Protein AF-A0A843JVB4-F1 (afdb_monomer_lite)

Sequence (141 aa):
MAALMIVPVAVLMLVTSVEAKTYDNFAGHSAVQYYQSDMDYPLSEYIERVEYDTDYGANGPGVRLYLTENGKDMINSESGSEYLSIITDYVTGRQEWRSDRSYVSIATEIAEHCLFNRVSPTHIEYFYSDLKSWEKPVYGR

Secondary structure (DSSP, 8-state):
---------------------EEEEETTEEEEEEEGGGS-TTHHHHEEEEEEES--SSS-EEEEEEE-HHHHHHHTSTTHHHHHHHHHHHHHHSTT------HHHHHHHHHHHHHH--SSPEEEESS-----S-PPP----

Structure (mmCIF, N/CA/C/O backbone):
data_AF-A0A843JVB4-F1
#
_entry.id   AF-A0A843JVB4-F1
#
loop_
_atom_site.group_PDB
_atom_site.id
_atom_site.type_symbol
_atom_site.label_atom_id
_atom_site.label_alt_id
_atom_site.label_comp_id
_atom_site.label_asym_id
_atom_site.label_entity_id
_atom_site.label_seq_id
_atom_site.pdbx_PDB_ins_code
_atom_site.Cartn_x
_atom_site.Cartn_y
_atom_site.Cartn_z
_atom_site.occupancy
_atom_site.B_iso_or_equiv
_atom_site.auth_seq_id
_atom_site.auth_comp_id
_atom_site.auth_asym_id
_atom_site.auth_atom_id
_atom_site.pdbx_PDB_model_num
ATOM 1 N N . MET A 1 1 ? 29.223 -56.990 19.728 1.00 39.59 1 MET A N 1
ATOM 2 C CA . MET A 1 1 ? 28.439 -56.351 18.651 1.00 39.59 1 MET A CA 1
ATOM 3 C C . MET A 1 1 ? 27.684 -55.188 19.272 1.00 39.59 1 MET A C 1
ATOM 5 O O . MET A 1 1 ? 26.842 -55.432 20.122 1.00 39.59 1 MET A O 1
ATOM 9 N N . ALA A 1 2 ? 28.075 -53.950 18.966 1.00 41.38 2 ALA A N 1
ATOM 10 C CA . ALA A 1 2 ? 27.459 -52.744 19.519 1.00 41.38 2 ALA A CA 1
ATOM 11 C C . ALA A 1 2 ? 26.344 -52.277 18.572 1.00 41.38 2 ALA A C 1
ATOM 13 O O . ALA A 1 2 ? 26.607 -52.025 17.398 1.00 41.38 2 ALA A O 1
ATOM 14 N N . ALA A 1 3 ? 25.107 -52.224 19.065 1.00 43.78 3 ALA A N 1
ATOM 15 C CA . ALA A 1 3 ? 23.964 -51.727 18.311 1.00 43.78 3 ALA A CA 1
ATOM 16 C C . ALA A 1 3 ? 23.952 -50.193 18.366 1.00 43.78 3 ALA A C 1
ATOM 18 O O . ALA A 1 3 ? 23.853 -49.598 19.438 1.00 43.78 3 ALA A O 1
ATOM 19 N N . LEU A 1 4 ? 24.095 -49.569 17.199 1.00 46.75 4 LEU A N 1
ATOM 20 C CA . LEU A 1 4 ? 24.032 -48.127 16.998 1.00 46.75 4 LEU A CA 1
ATOM 21 C C . LEU A 1 4 ? 22.571 -47.668 17.180 1.00 46.75 4 LEU A C 1
ATOM 23 O O . LEU A 1 4 ? 21.722 -47.976 16.346 1.00 46.75 4 LEU A O 1
ATOM 27 N N . MET A 1 5 ? 22.260 -46.964 18.274 1.00 44.78 5 MET A N 1
ATOM 28 C CA . MET A 1 5 ? 20.972 -46.276 18.431 1.00 44.78 5 MET A CA 1
ATOM 29 C C . MET A 1 5 ? 20.922 -45.092 17.464 1.00 44.78 5 MET A C 1
ATOM 31 O O . MET A 1 5 ? 21.629 -44.103 17.644 1.00 44.78 5 MET A O 1
ATOM 35 N N . ILE A 1 6 ? 20.076 -45.188 16.442 1.00 56.50 6 ILE A N 1
ATOM 36 C CA . ILE A 1 6 ? 19.737 -44.062 15.574 1.00 56.50 6 ILE A CA 1
ATOM 37 C C . ILE A 1 6 ? 18.631 -43.280 16.284 1.00 56.50 6 ILE A C 1
ATOM 39 O O . ILE A 1 6 ? 17.497 -43.743 16.374 1.00 56.50 6 ILE A O 1
ATOM 43 N N . VAL A 1 7 ? 18.971 -42.112 16.829 1.00 48.94 7 VAL A N 1
ATOM 44 C CA . VAL A 1 7 ? 17.992 -41.150 17.348 1.00 48.94 7 VAL A CA 1
ATOM 45 C C . VAL A 1 7 ? 17.345 -40.458 16.143 1.00 48.94 7 VAL A C 1
ATOM 47 O O . VAL A 1 7 ? 18.066 -39.811 15.380 1.00 48.94 7 VAL A O 1
ATOM 50 N N . PRO A 1 8 ? 16.023 -40.563 15.925 1.00 50.84 8 PRO A N 1
ATOM 51 C CA . PRO A 1 8 ? 15.370 -39.773 14.897 1.00 50.84 8 PRO A CA 1
ATOM 52 C C . PRO A 1 8 ? 15.327 -38.317 15.370 1.00 50.84 8 PRO A C 1
ATOM 54 O O . PRO A 1 8 ? 14.609 -37.968 16.307 1.00 50.84 8 PRO A O 1
ATOM 57 N N . VAL A 1 9 ? 16.128 -37.461 14.734 1.00 54.41 9 VAL A N 1
ATOM 58 C CA . VAL A 1 9 ? 16.005 -36.009 14.869 1.00 54.41 9 VAL A CA 1
ATOM 59 C C . VAL A 1 9 ? 14.668 -35.631 14.241 1.00 54.41 9 VAL A C 1
ATOM 61 O O . VAL A 1 9 ? 14.528 -35.615 13.020 1.00 54.41 9 VAL A O 1
ATOM 64 N N . ALA A 1 10 ? 13.665 -35.390 15.082 1.00 51.72 10 ALA A N 1
ATOM 65 C CA . ALA A 1 10 ? 12.420 -34.776 14.661 1.00 51.72 10 ALA A CA 1
ATOM 66 C C . ALA A 1 10 ? 12.762 -33.388 14.106 1.00 51.72 10 ALA A C 1
ATOM 68 O O . ALA A 1 10 ? 13.084 -32.466 14.854 1.00 51.72 10 ALA A O 1
ATOM 69 N N . VAL A 1 11 ? 12.761 -33.267 12.779 1.00 52.41 11 VAL A N 1
ATOM 70 C CA . VAL A 1 11 ? 12.838 -31.981 12.092 1.00 52.41 11 VAL A CA 1
ATOM 71 C C . VAL A 1 11 ? 11.560 -31.244 12.466 1.00 52.41 11 VAL A C 1
ATOM 73 O O . VAL A 1 11 ? 10.482 -31.543 11.955 1.00 52.41 11 VAL A O 1
ATOM 76 N N . LEU A 1 12 ? 11.680 -30.329 13.424 1.00 40.34 12 LEU A N 1
ATOM 77 C CA . LEU A 1 12 ? 10.649 -29.365 13.761 1.00 40.34 12 LEU A CA 1
ATOM 78 C C . LEU A 1 12 ? 10.483 -28.476 12.521 1.00 40.34 12 LEU A C 1
ATOM 80 O O . LEU A 1 12 ? 11.212 -27.502 12.343 1.00 40.34 12 LEU A O 1
ATOM 84 N N . MET A 1 13 ? 9.597 -28.860 11.601 1.00 42.47 13 MET A N 1
ATOM 85 C CA . MET A 1 13 ? 9.179 -27.954 10.542 1.00 42.47 13 MET A CA 1
ATOM 86 C C . MET A 1 13 ? 8.422 -26.827 11.234 1.00 42.47 13 MET A C 1
ATOM 88 O O . MET A 1 13 ? 7.272 -26.993 11.637 1.00 42.47 13 MET A O 1
ATOM 92 N N . LEU A 1 14 ? 9.103 -25.699 11.432 1.00 42.12 14 LEU A N 1
ATOM 93 C CA . LEU A 1 14 ? 8.453 -24.413 11.611 1.00 42.12 14 LEU A CA 1
ATOM 94 C C . LEU A 1 14 ? 7.520 -24.254 10.415 1.00 42.12 14 LEU A C 1
ATOM 96 O O . LEU A 1 14 ? 7.961 -23.957 9.307 1.00 42.12 14 LEU A O 1
ATOM 100 N N . VAL A 1 15 ? 6.235 -24.516 10.635 1.00 41.62 15 VAL A N 1
ATOM 101 C CA . VAL A 1 15 ? 5.178 -24.054 9.749 1.00 41.62 15 VAL A CA 1
ATOM 102 C C . VAL A 1 15 ? 5.183 -22.540 9.917 1.00 41.62 15 VAL A C 1
ATOM 104 O O . VAL A 1 15 ? 4.467 -21.989 10.746 1.00 41.62 15 VAL A O 1
ATOM 107 N N . THR A 1 16 ? 6.085 -21.861 9.210 1.00 40.62 16 THR A N 1
ATOM 108 C CA . THR A 1 16 ? 5.913 -20.441 8.925 1.00 40.62 16 THR A CA 1
ATOM 109 C C . THR A 1 16 ? 4.552 -20.350 8.261 1.00 40.62 16 THR A C 1
ATOM 111 O O . THR A 1 16 ? 4.323 -21.083 7.294 1.00 40.62 16 THR A O 1
ATOM 114 N N . SER A 1 17 ? 3.636 -19.561 8.824 1.00 40.16 17 SER A N 1
ATOM 115 C CA . SER A 1 17 ? 2.330 -19.318 8.224 1.00 40.16 17 SER A CA 1
ATOM 116 C C . SER A 1 17 ? 2.557 -19.020 6.747 1.00 40.16 17 SER A C 1
ATOM 118 O O . SER A 1 17 ? 3.206 -18.044 6.376 1.00 40.16 17 SER A O 1
ATOM 120 N N . VAL A 1 18 ? 2.127 -19.942 5.890 1.00 47.53 18 VAL A N 1
ATOM 121 C CA . VAL A 1 18 ? 2.056 -19.660 4.466 1.00 47.53 18 VAL A CA 1
ATOM 122 C C . VAL A 1 18 ? 0.951 -18.623 4.388 1.00 47.53 18 VAL A C 1
ATOM 124 O O . VAL A 1 18 ? -0.216 -18.980 4.532 1.00 47.53 18 VAL A O 1
ATOM 127 N N . GLU A 1 19 ? 1.318 -17.342 4.292 1.00 55.81 19 GLU A N 1
ATOM 128 C CA . GLU A 1 19 ? 0.365 -16.286 3.948 1.00 55.81 19 GLU A CA 1
ATOM 129 C C . GLU A 1 19 ? -0.442 -16.801 2.759 1.00 55.81 19 GLU A C 1
ATOM 131 O O . GLU A 1 19 ? 0.141 -17.250 1.765 1.00 55.81 19 GLU A O 1
ATOM 136 N N . ALA A 1 20 ? -1.764 -16.860 2.900 1.00 55.41 20 ALA A N 1
ATOM 137 C CA . ALA A 1 20 ? -2.619 -17.469 1.898 1.00 55.41 20 ALA A CA 1
ATOM 138 C C . ALA A 1 20 ? -2.635 -16.574 0.652 1.00 55.41 20 ALA A C 1
ATOM 140 O O . ALA A 1 20 ? -3.415 -15.640 0.535 1.00 55.41 20 ALA A O 1
ATOM 141 N N . LYS A 1 21 ? -1.724 -16.835 -0.287 1.00 68.69 21 LYS A N 1
ATOM 142 C CA . LYS A 1 21 ? -1.641 -16.095 -1.549 1.00 68.69 21 LYS A CA 1
ATOM 143 C C . LYS A 1 21 ? -2.746 -16.567 -2.476 1.00 68.69 21 LYS A C 1
ATOM 145 O O . LYS A 1 21 ? -2.792 -17.746 -2.833 1.00 68.69 21 LYS A O 1
ATOM 150 N N . THR A 1 22 ? -3.596 -15.642 -2.903 1.00 74.62 22 THR A N 1
ATOM 151 C CA . THR A 1 22 ? -4.571 -15.909 -3.963 1.00 74.62 22 THR A CA 1
ATOM 152 C C . THR A 1 22 ? -4.036 -15.361 -5.280 1.00 74.62 22 THR A C 1
ATOM 154 O O . THR A 1 22 ? -3.543 -14.237 -5.328 1.00 74.62 22 THR A O 1
ATOM 157 N N . TYR A 1 23 ? -4.113 -16.154 -6.347 1.00 73.69 23 TYR A N 1
ATOM 158 C CA . TYR A 1 23 ? -3.751 -15.729 -7.699 1.00 73.69 23 TYR A CA 1
ATOM 159 C C . TYR A 1 23 ? -5.029 -15.481 -8.497 1.00 73.69 23 TYR A C 1
ATOM 161 O O . TYR A 1 23 ? -5.871 -16.374 -8.585 1.00 73.69 23 TYR A O 1
ATOM 169 N N . ASP A 1 24 ? -5.177 -14.288 -9.063 1.00 69.75 24 ASP A N 1
ATOM 170 C CA . ASP A 1 24 ? -6.351 -13.893 -9.857 1.00 69.75 24 ASP A CA 1
ATOM 171 C C . ASP A 1 24 ? -5.957 -12.803 -10.877 1.00 69.75 24 ASP A C 1
ATOM 173 O O . ASP A 1 24 ? -4.776 -12.494 -11.015 1.00 69.75 24 ASP A O 1
ATOM 177 N N . ASN A 1 25 ? -6.904 -12.247 -11.636 1.00 61.75 25 ASN A N 1
ATOM 178 C CA . ASN A 1 25 ? -6.637 -11.279 -12.694 1.00 61.75 25 ASN A CA 1
ATOM 179 C C . ASN A 1 25 ? -6.764 -9.816 -12.231 1.00 61.75 25 ASN A C 1
ATOM 181 O O . ASN A 1 25 ? -7.737 -9.404 -11.606 1.00 61.75 25 ASN A O 1
ATOM 185 N N . PHE A 1 26 ? -5.810 -8.997 -12.652 1.00 60.31 26 PHE A N 1
ATOM 186 C CA . PHE A 1 26 ? -5.663 -7.576 -12.399 1.00 60.31 26 PHE A CA 1
ATOM 187 C C . PHE A 1 26 ? -5.479 -6.849 -13.725 1.00 60.31 26 PHE A C 1
ATOM 189 O O . PHE A 1 26 ? -4.497 -7.067 -14.416 1.00 60.31 26 PHE A O 1
ATOM 196 N N . ALA A 1 27 ? -6.435 -6.006 -14.124 1.00 61.62 27 ALA A N 1
ATOM 197 C CA . ALA A 1 27 ? -6.345 -5.268 -15.396 1.00 61.62 27 ALA A CA 1
ATOM 198 C C . ALA A 1 27 ? -6.121 -6.158 -16.647 1.00 61.62 27 ALA A C 1
ATOM 200 O O . ALA A 1 27 ? -5.680 -5.659 -17.674 1.00 61.62 27 ALA A O 1
ATOM 201 N N . GLY A 1 28 ? -6.446 -7.457 -16.576 1.00 62.81 28 GLY A N 1
ATOM 202 C CA . GLY A 1 28 ? -6.162 -8.434 -17.637 1.00 62.81 28 GLY A CA 1
ATOM 203 C C . GLY A 1 28 ? -4.838 -9.196 -17.482 1.00 62.81 28 GLY A C 1
ATOM 204 O O . GLY A 1 28 ? -4.554 -10.061 -18.305 1.00 62.81 28 GLY A O 1
ATOM 205 N N . HIS A 1 29 ? -4.064 -8.919 -16.434 1.00 69.75 29 HIS A N 1
ATOM 206 C CA . HIS A 1 29 ? -2.807 -9.579 -16.080 1.00 69.75 29 HIS A CA 1
ATOM 207 C C . HIS A 1 29 ? -2.985 -10.477 -14.858 1.00 69.75 29 HIS A C 1
ATOM 209 O O . HIS A 1 29 ? -3.925 -10.303 -14.093 1.00 69.75 29 HIS A O 1
ATOM 215 N N . SER A 1 30 ? -2.089 -11.433 -14.636 1.00 78.50 30 SER A N 1
ATOM 216 C CA . SER A 1 30 ? -2.096 -12.194 -13.381 1.00 78.50 30 SER A CA 1
ATOM 217 C C . SER A 1 30 ? -1.638 -11.305 -12.220 1.00 78.50 30 SER A C 1
ATOM 219 O O . SER A 1 30 ? -0.716 -10.512 -12.380 1.00 78.50 30 SER A O 1
ATOM 221 N N . ALA A 1 31 ? -2.231 -11.462 -11.043 1.00 84.56 31 ALA A N 1
ATOM 222 C CA . ALA A 1 31 ? -1.847 -10.758 -9.830 1.00 84.56 31 ALA A CA 1
ATOM 223 C C . ALA A 1 31 ? -1.794 -11.679 -8.617 1.00 84.56 31 ALA A C 1
ATOM 225 O O . ALA A 1 31 ? -2.552 -12.646 -8.509 1.00 84.56 31 ALA A O 1
ATOM 226 N N . VAL A 1 32 ? -0.914 -11.330 -7.680 1.00 89.50 32 VAL A N 1
ATOM 227 C CA . VAL A 1 32 ? -0.910 -11.889 -6.327 1.00 89.50 32 VAL A CA 1
ATOM 228 C C . VAL A 1 32 ? -1.766 -10.999 -5.442 1.00 89.50 32 VAL A C 1
ATOM 230 O O . VAL A 1 32 ? -1.526 -9.796 -5.353 1.00 89.50 32 VAL A O 1
ATOM 233 N N . GLN A 1 33 ? -2.753 -11.589 -4.781 1.00 90.94 33 GLN A N 1
ATOM 234 C CA . GLN A 1 33 ? -3.675 -10.885 -3.903 1.00 90.94 33 GLN A CA 1
ATOM 235 C C . GLN A 1 33 ? -3.477 -11.309 -2.450 1.00 90.94 33 GLN A C 1
ATOM 237 O O . GLN A 1 33 ? -3.344 -12.499 -2.153 1.00 90.94 33 GLN A O 1
ATOM 242 N N . TYR A 1 34 ? -3.513 -10.314 -1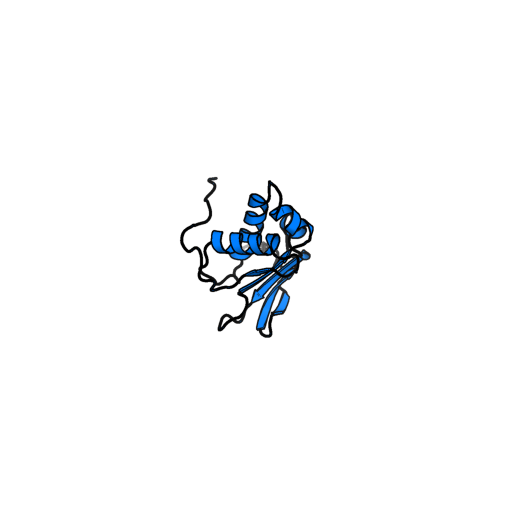.571 1.00 91.38 34 TYR A N 1
ATOM 243 C CA . TYR A 1 34 ? -3.559 -10.459 -0.122 1.00 91.38 34 TYR A CA 1
ATOM 244 C C . TYR A 1 34 ? -4.853 -9.817 0.369 1.00 91.38 34 TYR A C 1
ATOM 246 O O . TYR A 1 34 ? -5.050 -8.615 0.186 1.00 91.38 34 TYR A O 1
ATOM 254 N N . TYR A 1 35 ? -5.742 -10.606 0.956 1.00 91.25 35 TYR A N 1
ATOM 255 C CA . TYR A 1 35 ? -6.993 -10.135 1.538 1.00 91.25 35 TYR A CA 1
ATOM 256 C C . TYR A 1 35 ? -6.787 -9.713 2.992 1.00 91.25 35 TYR A C 1
ATOM 258 O O . TYR A 1 35 ? -5.810 -10.084 3.637 1.00 91.25 35 TYR A O 1
ATOM 266 N N . GLN A 1 36 ? -7.750 -8.976 3.537 1.00 90.44 36 GLN A N 1
ATOM 267 C CA . GLN A 1 36 ? -7.800 -8.593 4.948 1.00 90.44 36 GLN A CA 1
ATOM 268 C C . GLN A 1 36 ? -7.584 -9.780 5.905 1.00 90.44 36 GLN A C 1
ATOM 270 O O . GLN A 1 36 ? -6.940 -9.627 6.939 1.00 90.44 36 GLN A O 1
ATOM 275 N N . SER A 1 37 ? -8.089 -10.971 5.559 1.00 87.44 37 SER A N 1
ATOM 276 C CA . SER A 1 37 ? -7.911 -12.204 6.344 1.00 87.44 37 SER A CA 1
ATOM 277 C C . SER A 1 37 ? -6.466 -12.697 6.412 1.00 87.44 37 SER A C 1
ATOM 279 O O . SER A 1 37 ? -6.138 -13.485 7.295 1.00 87.44 37 SER A O 1
ATOM 281 N N . ASP A 1 38 ? -5.623 -12.249 5.486 1.00 86.62 38 ASP A N 1
ATOM 282 C CA . ASP A 1 38 ? -4.219 -12.639 5.369 1.00 86.62 38 ASP A CA 1
ATOM 283 C C . ASP A 1 38 ? -3.297 -11.649 6.102 1.00 86.62 38 ASP A C 1
ATOM 285 O O . ASP A 1 38 ? -2.074 -11.744 6.001 1.00 86.62 38 ASP A O 1
ATOM 289 N N . MET A 1 39 ? -3.872 -10.663 6.802 1.00 88.06 39 MET A N 1
ATOM 290 C CA . MET A 1 39 ? -3.155 -9.580 7.469 1.00 88.06 39 MET A CA 1
ATOM 291 C C . MET A 1 39 ? -3.373 -9.625 8.981 1.00 88.06 39 MET A C 1
ATOM 293 O O . MET A 1 39 ? -4.499 -9.717 9.472 1.00 88.06 39 MET A O 1
ATOM 297 N N . ASP A 1 40 ? -2.287 -9.492 9.735 1.00 88.75 40 ASP A N 1
ATOM 298 C CA . ASP A 1 40 ? -2.362 -9.346 11.185 1.00 88.75 40 ASP A CA 1
ATOM 299 C C . ASP A 1 40 ? -2.823 -7.935 11.581 1.00 88.75 40 ASP A C 1
ATOM 301 O O . ASP A 1 40 ? -2.686 -6.965 10.829 1.00 88.75 40 ASP A O 1
ATOM 305 N N . TYR A 1 41 ? -3.351 -7.801 12.798 1.00 83.38 41 TYR A N 1
ATOM 306 C CA . TYR A 1 41 ? -3.607 -6.487 13.384 1.00 83.38 41 TYR A CA 1
ATOM 307 C C . TYR A 1 41 ? -2.283 -5.698 13.504 1.00 83.38 41 TYR A C 1
ATOM 309 O O . TYR A 1 41 ? -1.280 -6.264 13.947 1.00 83.38 41 TYR A O 1
ATOM 317 N N . PRO A 1 42 ? -2.251 -4.398 13.162 1.00 85.12 42 PRO A N 1
ATOM 318 C CA . PRO A 1 42 ? -3.406 -3.557 12.846 1.00 85.12 42 PRO A CA 1
ATOM 319 C C . PRO A 1 42 ? -3.721 -3.438 11.345 1.00 85.12 42 PRO A C 1
ATOM 321 O O . PRO A 1 42 ? -4.695 -2.790 10.979 1.00 85.12 42 PRO A O 1
ATOM 324 N N . LEU A 1 43 ? -2.933 -4.057 10.459 1.00 88.62 43 LEU A N 1
ATOM 325 C CA . LEU A 1 43 ? -3.104 -3.940 9.004 1.00 88.62 43 LEU A CA 1
ATOM 326 C C . LEU A 1 43 ? -4.493 -4.384 8.539 1.00 88.62 43 LEU A C 1
ATOM 328 O O . LEU A 1 43 ? -5.094 -3.719 7.695 1.00 88.62 43 LEU A O 1
ATOM 332 N N . SER A 1 44 ? -5.029 -5.452 9.133 1.00 90.50 44 SER A N 1
ATOM 333 C CA . SER A 1 44 ? -6.379 -5.934 8.830 1.00 90.50 44 SER A CA 1
ATOM 334 C C . SER A 1 44 ? -7.497 -4.966 9.214 1.00 90.50 44 SER A C 1
ATOM 336 O O . SER A 1 44 ? -8.607 -5.137 8.730 1.00 90.50 44 SER A O 1
ATOM 338 N N . GLU A 1 45 ? -7.273 -3.926 10.018 1.00 90.25 45 GLU A N 1
ATOM 339 C CA . GLU A 1 45 ? -8.302 -2.898 10.247 1.00 90.25 45 GLU A CA 1
ATOM 340 C C . GLU A 1 45 ? -8.312 -1.808 9.171 1.00 90.25 45 GLU A C 1
ATOM 342 O O . GLU A 1 45 ? -9.312 -1.100 9.011 1.00 90.25 45 GLU A O 1
ATOM 347 N N . TYR A 1 46 ? -7.218 -1.671 8.421 1.00 89.12 46 TYR A N 1
ATOM 348 C CA . TYR A 1 46 ? -6.986 -0.543 7.516 1.00 89.12 46 TYR A CA 1
ATOM 349 C C . TYR A 1 46 ? -6.992 -0.937 6.043 1.00 89.12 46 TYR A C 1
ATOM 351 O O . TYR A 1 46 ? -7.260 -0.096 5.184 1.00 89.12 46 TYR A O 1
ATOM 359 N N . ILE A 1 47 ? -6.714 -2.204 5.740 1.00 91.69 47 ILE A N 1
ATOM 360 C CA . ILE A 1 47 ? -6.581 -2.708 4.378 1.00 91.69 47 ILE A CA 1
ATOM 361 C C . ILE A 1 47 ? -7.587 -3.839 4.154 1.00 91.69 47 ILE A C 1
ATOM 363 O O . ILE A 1 47 ? -7.571 -4.855 4.842 1.00 91.69 47 ILE A O 1
ATOM 367 N N . GLU A 1 48 ? -8.448 -3.673 3.153 1.00 92.12 48 GLU A N 1
ATOM 368 C CA . GLU A 1 48 ? -9.368 -4.716 2.687 1.00 92.12 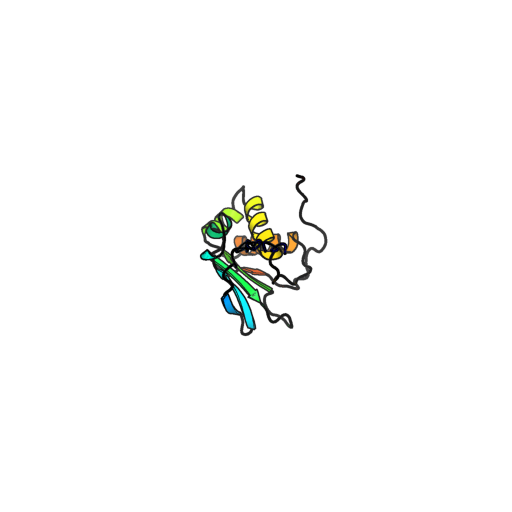48 GLU A CA 1
ATOM 369 C C . GLU A 1 48 ? -8.640 -5.738 1.811 1.00 92.12 48 GLU A C 1
ATOM 371 O O . GLU A 1 48 ? -8.874 -6.945 1.903 1.00 92.12 48 GLU A O 1
ATOM 376 N N . ARG A 1 49 ? -7.770 -5.244 0.922 1.00 92.06 49 ARG A N 1
ATOM 377 C CA . ARG A 1 49 ? -7.037 -6.061 -0.045 1.00 92.06 49 ARG A CA 1
ATOM 378 C C . ARG A 1 49 ? -5.840 -5.311 -0.626 1.00 92.06 49 ARG A C 1
ATOM 380 O O . ARG A 1 49 ? -5.897 -4.098 -0.822 1.00 92.06 49 ARG A O 1
ATOM 387 N N . VAL A 1 50 ? -4.790 -6.043 -0.984 1.00 92.19 50 VAL A N 1
ATOM 388 C CA . VAL A 1 50 ? -3.693 -5.563 -1.837 1.00 92.19 50 VAL A CA 1
ATOM 389 C C . VAL A 1 50 ? -3.517 -6.514 -3.011 1.00 92.19 50 VAL A C 1
ATOM 391 O O . VAL A 1 50 ? -3.481 -7.727 -2.821 1.00 92.19 50 VAL A O 1
ATOM 394 N N . GLU A 1 51 ? -3.400 -5.973 -4.217 1.00 90.81 51 GLU A N 1
ATOM 395 C CA . GLU A 1 51 ? -3.152 -6.730 -5.446 1.00 90.81 51 GLU A CA 1
ATOM 396 C C . GLU A 1 51 ? -1.821 -6.279 -6.050 1.00 90.81 51 GLU A C 1
ATOM 398 O O . GLU A 1 51 ? -1.636 -5.087 -6.281 1.00 90.81 51 GLU A O 1
ATOM 403 N N . TYR A 1 52 ? -0.917 -7.219 -6.320 1.00 88.62 52 TYR A N 1
ATOM 404 C CA . TYR A 1 52 ? 0.366 -6.987 -6.985 1.00 88.62 52 TYR A CA 1
ATOM 405 C C . TYR A 1 52 ? 0.317 -7.552 -8.397 1.00 88.62 52 TYR A C 1
ATOM 407 O O . TYR A 1 52 ? 0.102 -8.757 -8.549 1.00 88.62 52 TYR A O 1
ATOM 415 N N . ASP A 1 53 ? 0.544 -6.719 -9.410 1.00 85.06 53 ASP A N 1
ATOM 416 C CA . ASP A 1 53 ? 0.624 -7.186 -10.796 1.00 85.06 53 ASP A CA 1
ATOM 417 C C . ASP A 1 53 ? 1.857 -8.089 -10.980 1.00 85.06 53 ASP A C 1
ATOM 419 O O . ASP A 1 53 ? 2.962 -7.771 -10.537 1.00 85.06 53 ASP A O 1
ATOM 423 N N . THR A 1 54 ? 1.675 -9.247 -11.611 1.00 78.12 54 THR A N 1
ATOM 424 C CA . THR A 1 54 ? 2.773 -10.176 -11.919 1.00 78.12 54 THR A CA 1
ATOM 425 C C . THR A 1 54 ? 3.296 -10.021 -13.343 1.00 78.12 54 THR A C 1
ATOM 427 O O . THR A 1 54 ? 4.401 -10.495 -13.619 1.00 78.12 54 THR A O 1
ATOM 430 N N . ASP A 1 55 ? 2.562 -9.339 -14.230 1.00 71.25 55 ASP A N 1
ATOM 431 C CA . ASP A 1 55 ? 2.995 -9.063 -15.603 1.00 71.25 55 ASP A CA 1
ATOM 432 C C . ASP A 1 55 ? 3.683 -7.694 -15.684 1.00 71.25 55 ASP A C 1
ATOM 434 O O . ASP A 1 55 ? 3.163 -6.677 -16.152 1.00 71.25 55 ASP A O 1
ATOM 438 N N . TYR A 1 56 ? 4.899 -7.663 -15.147 1.00 62.50 56 TYR A N 1
ATOM 439 C CA . TYR A 1 56 ? 5.766 -6.495 -15.185 1.00 62.50 56 TYR A CA 1
ATOM 440 C C . TYR A 1 56 ? 6.268 -6.264 -16.619 1.00 62.50 56 TYR A C 1
ATOM 442 O O . TYR A 1 56 ? 7.215 -6.921 -17.057 1.00 62.50 56 TYR A O 1
ATOM 450 N N . GLY A 1 57 ? 5.650 -5.336 -17.364 1.00 53.06 57 GLY A N 1
ATOM 451 C CA . GLY A 1 57 ? 6.017 -5.166 -18.776 1.00 53.06 57 GLY A CA 1
ATOM 452 C C . GLY A 1 57 ? 5.709 -3.830 -19.445 1.00 53.06 57 GLY A C 1
ATOM 453 O O . GLY A 1 57 ? 6.611 -3.259 -20.053 1.00 53.06 57 GLY A O 1
ATOM 454 N N . ALA A 1 58 ? 4.479 -3.311 -19.396 1.00 53.00 58 ALA A N 1
ATOM 455 C CA . ALA A 1 58 ? 4.146 -2.141 -20.221 1.00 53.00 58 ALA A CA 1
ATOM 456 C C . ALA A 1 58 ? 2.833 -1.442 -19.823 1.00 53.00 58 ALA A C 1
ATOM 458 O O . ALA A 1 58 ? 1.862 -1.524 -20.561 1.00 53.00 58 ALA A O 1
ATOM 459 N N . ASN A 1 59 ? 2.810 -0.666 -18.732 1.00 52.88 59 ASN A N 1
ATOM 460 C CA . ASN A 1 59 ? 1.671 0.187 -18.310 1.00 52.88 59 ASN A CA 1
ATOM 461 C C . ASN A 1 59 ? 0.608 -0.465 -17.392 1.00 52.88 59 ASN A C 1
ATOM 463 O O . ASN A 1 59 ? -0.516 0.031 -17.317 1.00 52.88 59 ASN A O 1
ATOM 467 N N . GLY A 1 60 ? 0.936 -1.549 -16.682 1.00 53.62 60 GLY A N 1
ATOM 468 C CA . GLY A 1 60 ? 0.085 -2.081 -15.609 1.00 53.62 60 GLY A CA 1
ATOM 469 C C . GLY A 1 60 ? 0.262 -1.293 -14.300 1.00 53.62 60 GLY A C 1
ATOM 470 O O . GLY A 1 60 ? 1.391 -0.886 -13.999 1.00 53.62 60 GLY A O 1
ATOM 471 N N . PRO A 1 61 ? -0.807 -1.046 -13.514 1.00 56.72 61 PRO A N 1
ATOM 472 C CA . PRO A 1 61 ? -0.647 -0.486 -12.176 1.00 56.72 61 PRO A CA 1
ATOM 473 C C . PRO A 1 61 ? 0.209 -1.446 -11.344 1.00 56.72 61 PRO A C 1
ATOM 475 O O . PRO A 1 61 ? 0.005 -2.649 -11.384 1.00 56.72 61 PRO A O 1
ATOM 478 N N . GLY A 1 62 ? 1.216 -0.949 -10.631 1.00 80.81 62 GLY A N 1
ATOM 479 C CA . GLY A 1 62 ? 2.138 -1.853 -9.948 1.00 80.81 62 GLY A CA 1
ATOM 480 C C . GLY A 1 62 ? 1.466 -2.593 -8.798 1.00 80.81 62 GLY A C 1
ATOM 481 O O . GLY A 1 62 ? 1.578 -3.809 -8.653 1.00 80.81 62 GLY A O 1
ATOM 482 N N . VAL A 1 63 ? 0.707 -1.844 -8.005 1.00 86.81 63 VAL A N 1
ATOM 483 C CA . VAL A 1 63 ? -0.082 -2.344 -6.888 1.00 86.81 63 VAL A CA 1
ATOM 484 C C . VAL A 1 63 ? -1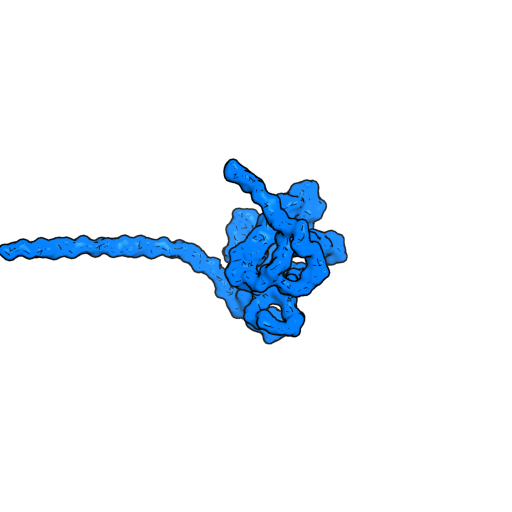.448 -1.659 -6.893 1.00 86.81 63 VAL A C 1
ATOM 486 O O . VAL A 1 63 ? -1.543 -0.462 -7.155 1.00 86.81 63 VAL A O 1
ATOM 489 N N . ARG A 1 64 ? -2.523 -2.386 -6.573 1.00 88.50 64 ARG A N 1
ATOM 490 C CA . ARG A 1 64 ? -3.783 -1.776 -6.116 1.00 88.50 64 ARG A CA 1
ATOM 491 C C . ARG A 1 64 ? -3.961 -2.024 -4.638 1.00 88.50 64 ARG A C 1
ATOM 493 O O . ARG A 1 64 ? -3.969 -3.164 -4.183 1.00 88.50 64 ARG A O 1
ATOM 500 N N . LEU A 1 65 ? -4.155 -0.938 -3.914 1.00 90.62 65 LEU A N 1
ATOM 501 C CA . LEU A 1 65 ? -4.408 -0.917 -2.491 1.00 90.62 65 LEU A CA 1
ATOM 502 C C . LEU A 1 65 ? -5.878 -0.555 -2.256 1.00 90.62 65 LEU A C 1
ATOM 504 O O . LEU A 1 65 ? -6.348 0.513 -2.653 1.00 90.62 65 LEU A O 1
ATOM 508 N N . TYR A 1 66 ? -6.602 -1.456 -1.604 1.00 91.06 66 TYR A N 1
ATOM 509 C CA . TYR A 1 66 ? -7.991 -1.276 -1.206 1.00 91.06 66 TYR A CA 1
ATOM 510 C C . TYR A 1 66 ? -7.996 -0.995 0.294 1.00 91.06 66 TYR A C 1
ATOM 512 O O . TYR A 1 66 ? -7.771 -1.894 1.104 1.00 91.06 66 TYR A O 1
ATOM 520 N N . LEU A 1 67 ? -8.193 0.269 0.656 1.00 90.25 67 LEU A N 1
ATOM 521 C CA . LEU A 1 67 ? -8.274 0.700 2.050 1.00 90.25 67 LEU A CA 1
ATOM 522 C C . LEU A 1 67 ? -9.708 0.579 2.558 1.00 90.25 67 LEU A C 1
ATOM 524 O O . LEU A 1 67 ? -10.643 0.958 1.846 1.00 90.25 67 LEU A O 1
ATOM 528 N N . THR A 1 68 ? -9.856 0.135 3.806 1.00 89.50 68 THR A N 1
ATOM 529 C CA . THR A 1 68 ? -11.126 0.238 4.533 1.00 89.50 68 THR A CA 1
ATOM 530 C C . THR A 1 68 ? -11.468 1.717 4.747 1.00 89.50 68 THR A C 1
ATOM 532 O O . THR A 1 68 ? -10.592 2.586 4.693 1.00 89.50 68 THR A O 1
ATOM 535 N N . GLU A 1 69 ? -12.730 2.035 5.047 1.00 87.62 69 GLU A N 1
ATOM 536 C CA . GLU A 1 69 ? -13.100 3.403 5.455 1.00 87.62 69 GLU A CA 1
ATOM 537 C C . GLU A 1 69 ? -12.289 3.866 6.679 1.00 87.62 69 GLU A C 1
ATOM 539 O O . GLU A 1 69 ? -11.773 4.980 6.687 1.00 87.62 69 GLU A O 1
ATOM 544 N N . ASN A 1 70 ? -12.062 2.972 7.649 1.00 88.62 70 ASN A N 1
ATOM 545 C CA . ASN A 1 70 ? -11.212 3.249 8.807 1.00 88.62 70 ASN A CA 1
ATOM 546 C C . ASN A 1 70 ? -9.763 3.566 8.394 1.00 88.62 70 ASN A C 1
ATOM 548 O O . ASN A 1 70 ? -9.178 4.524 8.881 1.00 88.62 70 ASN A O 1
ATOM 552 N N . GLY A 1 71 ? -9.185 2.814 7.453 1.00 89.19 71 GLY A N 1
ATOM 553 C CA . GLY A 1 71 ? -7.843 3.087 6.933 1.00 89.19 71 GLY A CA 1
ATOM 554 C C . GLY A 1 71 ? -7.724 4.479 6.308 1.00 89.19 71 GLY A C 1
ATOM 555 O O . GLY A 1 71 ? -6.753 5.189 6.569 1.00 89.19 71 GLY A O 1
ATOM 556 N N . LYS A 1 72 ? -8.736 4.905 5.541 1.00 87.00 72 LYS A N 1
ATOM 557 C CA . LYS A 1 72 ? -8.791 6.254 4.948 1.00 87.00 72 LYS A CA 1
ATOM 558 C C . LYS A 1 72 ? -8.897 7.342 6.017 1.00 87.00 72 LYS A C 1
ATOM 560 O O . LYS A 1 72 ? -8.175 8.336 5.948 1.00 87.00 72 LYS A O 1
ATOM 565 N N . ASP A 1 73 ? -9.777 7.157 6.999 1.00 87.62 73 ASP A N 1
ATOM 566 C CA . ASP A 1 73 ? -9.968 8.110 8.096 1.00 87.62 73 ASP A CA 1
ATOM 567 C C . ASP A 1 73 ? -8.698 8.245 8.944 1.00 87.62 73 ASP A C 1
ATOM 569 O O . ASP A 1 73 ? -8.282 9.358 9.271 1.00 87.62 73 ASP A O 1
ATOM 573 N N . MET A 1 74 ? -8.027 7.125 9.232 1.00 86.50 74 MET A N 1
ATOM 574 C CA . MET A 1 74 ? -6.792 7.118 10.011 1.00 86.50 74 MET A CA 1
ATOM 575 C C . MET A 1 74 ? -5.644 7.813 9.281 1.00 86.50 74 MET A C 1
ATOM 577 O O . MET A 1 74 ? -4.958 8.619 9.905 1.00 86.50 74 MET A O 1
ATOM 581 N N . ILE A 1 75 ? -5.463 7.591 7.973 1.00 87.00 75 ILE A N 1
ATOM 582 C CA . ILE A 1 75 ? -4.453 8.308 7.167 1.00 87.00 75 ILE A CA 1
ATOM 583 C C . ILE A 1 75 ? -4.697 9.827 7.177 1.00 87.00 75 ILE A C 1
ATOM 585 O O . ILE A 1 75 ? -3.741 10.598 7.213 1.00 87.00 75 ILE A O 1
ATOM 589 N N . ASN A 1 76 ? -5.959 10.262 7.189 1.00 84.31 76 ASN A N 1
ATOM 590 C CA . ASN A 1 76 ? -6.335 11.680 7.221 1.00 84.31 76 ASN A CA 1
ATOM 591 C C . ASN A 1 76 ? -6.364 12.292 8.640 1.00 84.31 76 ASN A C 1
ATOM 593 O O . ASN A 1 76 ? -6.661 13.479 8.791 1.00 84.31 76 ASN A O 1
ATOM 597 N N . SER A 1 77 ? -6.081 11.504 9.683 1.00 85.44 77 SER A N 1
ATOM 598 C CA . SER A 1 77 ? -6.078 11.949 11.083 1.00 85.44 77 SER A CA 1
ATOM 599 C C . SER A 1 77 ? -4.755 12.614 11.496 1.00 85.44 77 SER A C 1
ATOM 601 O O . SER A 1 77 ? -3.745 12.520 10.800 1.00 85.44 77 SER A O 1
ATOM 603 N N . GLU A 1 78 ? -4.718 13.233 12.684 1.00 79.75 78 GLU A N 1
ATOM 604 C CA . GLU A 1 78 ? -3.478 13.783 13.268 1.00 79.75 78 GLU A CA 1
ATOM 605 C C . GLU A 1 78 ? -2.374 12.722 13.451 1.00 79.75 78 GLU A C 1
ATOM 607 O O . GLU A 1 78 ? -1.188 13.046 13.391 1.00 79.75 78 GLU A O 1
ATOM 612 N N . SER A 1 79 ? -2.750 11.450 13.624 1.00 79.38 79 SER A N 1
ATOM 613 C CA . SER A 1 79 ? -1.829 10.308 13.728 1.00 79.38 79 SER A CA 1
ATOM 614 C C . SER A 1 79 ? -1.556 9.627 12.381 1.00 79.38 79 SER A C 1
ATOM 616 O O . SER A 1 79 ? -0.912 8.580 12.340 1.00 79.38 79 SER A O 1
ATOM 618 N N . GLY A 1 80 ? -2.027 10.195 11.268 1.00 81.25 80 GLY A N 1
ATOM 619 C CA . GLY A 1 80 ? -2.010 9.552 9.955 1.00 81.25 80 GLY A CA 1
ATOM 620 C C . GLY A 1 80 ? -0.630 9.178 9.427 1.00 81.25 80 GLY A C 1
ATOM 621 O O . GLY A 1 80 ? -0.511 8.216 8.671 1.00 81.25 80 GLY A O 1
ATOM 622 N N . SER A 1 81 ? 0.430 9.856 9.876 1.00 82.19 81 SER A N 1
ATOM 623 C CA . SER A 1 81 ? 1.811 9.550 9.485 1.00 82.19 81 SER A CA 1
ATOM 624 C C . SER A 1 81 ? 2.286 8.166 9.945 1.00 82.19 81 SER A C 1
ATOM 626 O O . SER A 1 81 ? 3.021 7.506 9.211 1.00 82.19 81 SER A O 1
ATOM 628 N N . GLU A 1 82 ? 1.851 7.693 11.117 1.00 85.50 82 GLU A N 1
ATOM 629 C CA . GLU A 1 82 ? 2.196 6.361 11.630 1.00 85.50 82 GLU A CA 1
ATOM 630 C C . GLU A 1 82 ? 1.520 5.264 10.799 1.00 85.50 82 GLU A C 1
ATOM 632 O O . GLU A 1 82 ? 2.172 4.326 10.337 1.00 85.50 82 GLU A O 1
ATOM 637 N N . TYR A 1 83 ? 0.225 5.418 10.527 1.00 85.50 83 TYR A N 1
ATOM 638 C CA . TYR A 1 83 ? -0.549 4.455 9.740 1.00 85.50 83 TYR A CA 1
ATOM 639 C C . TYR A 1 83 ? -0.107 4.409 8.286 1.00 85.50 83 TYR A C 1
ATOM 641 O O . TYR A 1 83 ? 0.071 3.329 7.721 1.00 85.50 83 TYR A O 1
ATOM 649 N N . LEU A 1 84 ? 0.153 5.579 7.704 1.00 88.38 84 LEU A N 1
ATOM 650 C CA . LEU A 1 84 ? 0.745 5.683 6.382 1.00 88.38 84 LEU A CA 1
ATOM 651 C C . LEU A 1 84 ? 2.085 4.945 6.330 1.00 88.38 84 LEU A C 1
ATOM 653 O O . LEU A 1 84 ? 2.367 4.262 5.345 1.00 88.38 84 LEU A O 1
ATOM 657 N N . SER A 1 85 ? 2.880 5.020 7.403 1.00 89.31 85 SER A N 1
ATOM 658 C CA . SER A 1 85 ? 4.145 4.298 7.489 1.00 89.31 85 SER A CA 1
ATOM 659 C C . SER A 1 85 ? 3.948 2.780 7.490 1.00 89.31 85 SER A C 1
ATOM 661 O O . SER A 1 85 ? 4.588 2.076 6.714 1.00 89.31 85 SER A O 1
ATOM 663 N N . ILE A 1 86 ? 3.035 2.269 8.317 1.00 89.81 86 ILE A N 1
ATOM 664 C CA . ILE A 1 86 ? 2.738 0.831 8.418 1.00 89.81 86 ILE A CA 1
ATOM 665 C C . ILE A 1 86 ? 2.251 0.269 7.073 1.00 89.81 86 ILE A C 1
ATOM 667 O O . ILE A 1 86 ? 2.707 -0.788 6.633 1.00 89.81 86 ILE A O 1
ATOM 671 N N . ILE A 1 87 ? 1.353 0.986 6.394 1.00 91.06 87 ILE A N 1
ATOM 672 C CA . ILE A 1 87 ? 0.802 0.572 5.097 1.00 91.06 87 ILE A CA 1
ATOM 673 C C . ILE A 1 87 ? 1.885 0.615 4.012 1.00 91.06 87 ILE A C 1
ATOM 675 O O . ILE A 1 87 ? 2.001 -0.318 3.218 1.00 91.06 87 ILE A O 1
ATOM 679 N N . THR A 1 88 ? 2.715 1.661 3.993 1.00 92.00 88 THR A N 1
ATOM 680 C CA . THR A 1 88 ? 3.812 1.784 3.018 1.00 92.00 88 THR A CA 1
ATOM 681 C C . THR A 1 88 ? 4.855 0.679 3.211 1.00 92.00 88 THR A C 1
ATOM 683 O O . THR A 1 88 ? 5.304 0.075 2.233 1.00 92.00 88 THR A O 1
ATOM 686 N N . ASP A 1 89 ? 5.203 0.358 4.459 1.00 91.88 89 ASP A N 1
ATOM 687 C CA . ASP A 1 89 ? 6.084 -0.763 4.802 1.00 91.88 89 ASP A CA 1
ATOM 688 C C . ASP A 1 89 ? 5.509 -2.105 4.353 1.00 91.88 89 ASP A C 1
ATOM 690 O O . ASP A 1 89 ? 6.227 -2.924 3.779 1.00 91.88 89 ASP A O 1
ATOM 694 N N . TYR A 1 90 ? 4.210 -2.322 4.563 1.00 92.44 90 TYR A N 1
ATOM 695 C CA . TYR A 1 90 ? 3.542 -3.522 4.075 1.00 92.44 90 TYR A CA 1
ATOM 696 C C . TYR A 1 90 ? 3.636 -3.629 2.553 1.00 92.44 90 TYR A C 1
ATOM 698 O O . TYR A 1 90 ? 4.055 -4.665 2.042 1.00 92.44 90 TYR A O 1
ATOM 706 N N . VAL A 1 91 ? 3.300 -2.555 1.826 1.00 91.12 91 VAL A N 1
ATOM 707 C CA . VAL A 1 91 ? 3.294 -2.553 0.357 1.00 91.12 91 VAL A CA 1
ATOM 708 C C . VAL A 1 91 ? 4.687 -2.852 -0.203 1.00 91.12 91 VAL A C 1
ATOM 710 O O . VAL A 1 91 ? 4.825 -3.726 -1.062 1.00 91.12 91 VAL A O 1
ATOM 713 N N . THR A 1 92 ? 5.707 -2.158 0.308 1.00 88.81 92 THR A N 1
ATOM 714 C CA . THR A 1 92 ? 7.099 -2.238 -0.171 1.00 88.81 92 THR A CA 1
ATOM 715 C C . THR A 1 92 ? 7.870 -3.453 0.340 1.00 88.81 92 THR A C 1
ATOM 717 O O . THR A 1 92 ? 8.838 -3.871 -0.291 1.00 88.81 92 THR A O 1
ATOM 720 N N . GLY A 1 93 ? 7.451 -4.043 1.462 1.00 88.25 93 GLY A N 1
ATOM 721 C CA . GLY A 1 93 ? 8.101 -5.201 2.076 1.00 88.25 93 GLY A CA 1
ATOM 722 C C . GLY A 1 93 ? 7.761 -6.543 1.424 1.00 88.25 93 GLY A C 1
ATOM 723 O O . GLY A 1 93 ? 8.366 -7.560 1.769 1.00 88.25 93 GLY A O 1
ATOM 724 N N . ARG A 1 94 ? 6.800 -6.586 0.491 1.00 87.75 94 ARG A N 1
ATOM 725 C CA . ARG A 1 94 ? 6.416 -7.826 -0.198 1.00 87.75 94 ARG A CA 1
ATOM 726 C C . ARG A 1 94 ? 7.410 -8.211 -1.280 1.00 87.75 94 ARG A C 1
ATOM 728 O O . ARG A 1 94 ? 7.910 -7.374 -2.021 1.00 87.75 94 ARG A O 1
ATOM 735 N N . GLN A 1 95 ? 7.632 -9.515 -1.439 1.00 86.75 95 GLN A N 1
ATOM 736 C CA . GLN A 1 95 ? 8.515 -10.039 -2.488 1.00 86.75 95 GLN A CA 1
ATOM 737 C C . GLN A 1 95 ? 8.006 -9.729 -3.909 1.00 86.75 95 GLN A C 1
ATOM 739 O O . GLN A 1 95 ? 8.785 -9.769 -4.860 1.00 86.75 95 GLN A O 1
ATOM 744 N N . GLU A 1 96 ? 6.701 -9.482 -4.059 1.00 86.44 96 GLU A N 1
ATOM 745 C CA . GLU A 1 96 ? 6.053 -9.095 -5.311 1.00 86.44 96 GLU A CA 1
ATOM 746 C C . GLU A 1 96 ? 6.246 -7.606 -5.643 1.00 86.44 96 GLU A C 1
ATOM 748 O O . GLU A 1 96 ? 5.985 -7.193 -6.770 1.00 86.44 96 GLU A O 1
ATOM 753 N N . TRP A 1 97 ? 6.744 -6.790 -4.709 1.00 85.25 97 TRP A N 1
ATOM 754 C CA . TRP A 1 97 ? 7.156 -5.424 -5.009 1.00 85.25 97 TRP A CA 1
ATOM 755 C C . TRP A 1 97 ? 8.416 -5.434 -5.888 1.00 85.25 97 TRP A C 1
ATOM 757 O O . TRP A 1 97 ? 9.434 -6.037 -5.539 1.00 85.25 97 TRP A O 1
ATOM 767 N N . ARG A 1 98 ? 8.348 -4.786 -7.058 1.00 78.75 98 ARG A N 1
ATOM 768 C CA . ARG A 1 98 ? 9.422 -4.805 -8.072 1.00 78.75 98 ARG A CA 1
ATOM 769 C C . ARG A 1 98 ? 9.942 -3.425 -8.483 1.00 78.75 98 ARG A C 1
ATOM 771 O O . ARG A 1 98 ? 10.836 -3.356 -9.318 1.00 78.75 98 ARG A O 1
ATOM 778 N N . SER A 1 99 ? 9.410 -2.347 -7.912 1.00 78.94 99 SER A N 1
ATOM 779 C CA . SER A 1 99 ? 9.784 -0.975 -8.274 1.00 78.94 99 SER A CA 1
ATOM 780 C C . SER A 1 99 ? 10.958 -0.437 -7.447 1.00 78.94 99 SER A C 1
ATOM 782 O O . SER A 1 99 ? 11.155 -0.825 -6.296 1.00 78.94 99 SER A O 1
ATOM 784 N N . ASP A 1 100 ? 11.718 0.486 -8.044 1.00 74.56 100 ASP A N 1
ATOM 785 C CA . ASP A 1 100 ? 12.803 1.265 -7.433 1.00 74.56 100 ASP A CA 1
ATOM 786 C C . ASP A 1 100 ? 12.329 2.602 -6.827 1.00 74.56 100 ASP A C 1
ATOM 788 O O . ASP A 1 100 ? 13.150 3.434 -6.428 1.00 74.56 100 ASP A O 1
ATOM 792 N N . ARG A 1 101 ? 11.012 2.840 -6.764 1.00 80.50 101 ARG A N 1
ATOM 793 C CA . ARG A 1 101 ? 10.446 4.070 -6.200 1.00 80.50 101 ARG A CA 1
ATOM 794 C C . ARG A 1 101 ? 10.795 4.239 -4.725 1.00 80.50 101 ARG A C 1
ATOM 796 O O . ARG A 1 101 ? 10.868 3.285 -3.953 1.00 80.50 101 ARG A O 1
ATOM 803 N N . SER A 1 102 ? 10.983 5.499 -4.336 1.00 81.81 102 SER A N 1
ATOM 804 C CA . SER A 1 102 ? 11.288 5.857 -2.955 1.00 81.81 102 SER A CA 1
ATOM 805 C C . SER A 1 102 ? 10.083 5.624 -2.046 1.00 81.81 102 SER A C 1
ATOM 807 O O . SER A 1 102 ? 8.929 5.764 -2.456 1.00 81.81 102 SER A O 1
ATOM 809 N N . TYR A 1 103 ? 10.365 5.342 -0.776 1.00 85.31 103 TYR A N 1
ATOM 810 C CA . TYR A 1 103 ? 9.351 5.203 0.266 1.00 85.31 103 TYR A CA 1
ATOM 811 C C . TYR A 1 103 ? 8.401 6.409 0.323 1.00 85.31 103 TYR A C 1
ATOM 813 O O . TYR A 1 103 ? 7.187 6.249 0.407 1.00 85.31 103 TYR A O 1
ATOM 821 N N . VAL A 1 104 ? 8.955 7.623 0.224 1.00 83.62 104 VAL A N 1
ATOM 822 C CA . VAL A 1 104 ? 8.176 8.868 0.252 1.00 83.62 104 VAL A CA 1
ATOM 823 C C . VAL A 1 104 ? 7.267 8.988 -0.964 1.00 83.62 104 VAL A C 1
ATOM 825 O O . VAL A 1 104 ? 6.118 9.360 -0.797 1.00 83.62 104 VAL A O 1
ATOM 828 N N . SER A 1 105 ? 7.737 8.631 -2.163 1.00 84.19 105 SER A N 1
ATOM 829 C CA . SER A 1 105 ? 6.909 8.672 -3.378 1.00 84.19 105 SER A CA 1
ATOM 830 C C . SER A 1 105 ? 5.646 7.815 -3.223 1.00 84.19 105 SER A C 1
ATOM 832 O O . SER A 1 105 ? 4.551 8.250 -3.567 1.00 84.19 105 SER A O 1
ATOM 834 N N . ILE A 1 106 ? 5.791 6.626 -2.633 1.00 87.06 106 ILE A N 1
ATOM 835 C CA . ILE A 1 106 ? 4.686 5.689 -2.393 1.00 87.06 106 ILE A CA 1
ATOM 836 C C . ILE A 1 106 ? 3.757 6.213 -1.294 1.00 87.06 106 ILE A C 1
ATOM 838 O O . ILE A 1 106 ? 2.543 6.242 -1.477 1.00 87.06 106 ILE A O 1
ATOM 842 N N . ALA A 1 107 ? 4.316 6.663 -0.167 1.00 88.62 107 ALA A N 1
ATOM 843 C CA . ALA A 1 107 ? 3.536 7.230 0.930 1.00 88.62 107 ALA A CA 1
ATOM 844 C C . ALA A 1 107 ? 2.741 8.470 0.481 1.00 88.62 107 ALA A C 1
ATOM 846 O O . ALA A 1 107 ? 1.568 8.610 0.816 1.00 88.62 107 ALA A O 1
ATOM 847 N N . THR A 1 108 ? 3.355 9.352 -0.310 1.00 85.50 108 THR A N 1
ATOM 848 C CA . THR A 1 108 ? 2.695 10.531 -0.877 1.00 85.50 108 THR A CA 1
ATOM 849 C C . THR A 1 108 ? 1.543 10.132 -1.786 1.00 85.50 108 THR A C 1
ATOM 851 O O . THR A 1 108 ? 0.454 10.655 -1.604 1.00 85.50 108 THR A O 1
ATOM 854 N N . GLU A 1 109 ? 1.730 9.178 -2.697 1.00 86.44 109 GLU A N 1
ATOM 855 C CA . GLU A 1 109 ? 0.648 8.714 -3.573 1.00 86.44 109 GLU A CA 1
ATOM 856 C C . GLU A 1 109 ? -0.512 8.112 -2.770 1.00 86.44 109 GLU A C 1
ATOM 858 O O . GLU A 1 109 ? -1.666 8.466 -2.997 1.00 86.44 109 GLU A O 1
ATOM 863 N N . ILE A 1 110 ? -0.232 7.280 -1.759 1.00 88.19 110 ILE A N 1
ATOM 864 C CA . ILE A 1 110 ? -1.276 6.742 -0.874 1.00 88.19 110 ILE A CA 1
ATOM 865 C C . ILE A 1 110 ? -2.041 7.879 -0.178 1.00 88.19 110 ILE A C 1
ATOM 867 O O . ILE A 1 110 ? -3.275 7.873 -0.174 1.00 88.19 110 ILE A O 1
ATOM 871 N N . ALA A 1 111 ? -1.330 8.860 0.384 1.00 86.81 111 ALA A N 1
ATOM 872 C CA . ALA A 1 111 ? -1.936 9.997 1.073 1.00 86.81 111 ALA A CA 1
ATOM 873 C C . ALA A 1 111 ? -2.752 10.886 0.122 1.00 86.81 111 ALA A C 1
ATOM 875 O O . ALA A 1 111 ? -3.889 11.231 0.431 1.00 86.81 111 ALA A O 1
ATOM 876 N N . GLU A 1 112 ? -2.216 11.221 -1.052 1.00 82.94 112 GLU A N 1
ATOM 877 C CA . GLU A 1 112 ? -2.903 12.022 -2.068 1.00 82.94 112 GLU A CA 1
ATOM 878 C C . GLU A 1 112 ? -4.163 11.319 -2.571 1.00 82.94 112 GLU A C 1
ATOM 880 O O . GLU A 1 112 ? -5.220 11.945 -2.649 1.00 82.94 112 GLU A O 1
ATOM 885 N N . HIS A 1 113 ? -4.106 10.011 -2.829 1.00 81.44 113 HIS A N 1
ATOM 886 C CA . HIS A 1 113 ? -5.296 9.245 -3.187 1.00 81.44 113 HIS A CA 1
ATOM 887 C C . HIS A 1 113 ? -6.355 9.285 -2.077 1.00 81.44 113 HIS A C 1
ATOM 889 O O . HIS A 1 113 ? -7.528 9.491 -2.383 1.00 81.44 113 HIS A O 1
ATOM 895 N N . CYS A 1 114 ? -5.961 9.174 -0.804 1.00 81.19 114 CYS A N 1
ATOM 896 C CA . CYS A 1 114 ? -6.889 9.283 0.329 1.00 81.19 114 CYS A CA 1
ATOM 897 C C . CYS A 1 114 ? -7.484 10.692 0.495 1.00 81.19 114 CYS A C 1
ATOM 899 O O . CYS A 1 114 ? -8.644 10.821 0.890 1.00 81.19 114 CYS A O 1
ATOM 901 N N . LEU A 1 115 ? -6.707 11.738 0.200 1.00 74.75 115 LEU A N 1
ATOM 902 C CA . LEU A 1 115 ? -7.120 13.140 0.315 1.00 74.75 115 LEU A CA 1
ATOM 903 C C . LEU A 1 115 ? -8.036 13.575 -0.836 1.00 74.75 115 LEU A C 1
ATOM 905 O O . LEU A 1 115 ? -9.033 14.264 -0.612 1.00 74.75 115 LEU A O 1
ATOM 909 N N . PHE A 1 116 ? -7.701 13.194 -2.070 1.00 68.25 116 PHE A N 1
ATOM 910 C CA . PHE A 1 116 ? -8.359 13.690 -3.280 1.00 68.25 116 PHE A CA 1
ATOM 911 C C . PHE A 1 116 ? -9.457 12.769 -3.816 1.00 68.25 116 PHE A C 1
ATOM 913 O O . PHE A 1 116 ? -10.273 13.228 -4.618 1.00 68.25 116 PHE A O 1
ATOM 920 N N . ASN A 1 117 ? -9.525 11.498 -3.400 1.00 60.69 117 ASN A N 1
ATOM 921 C CA . ASN A 1 117 ? -10.480 10.558 -3.980 1.00 60.69 117 ASN A CA 1
ATOM 922 C C . ASN A 1 117 ? -11.026 9.531 -2.969 1.00 60.69 117 ASN A C 1
ATOM 924 O O . ASN A 1 117 ? -10.319 8.676 -2.452 1.00 60.69 117 ASN A O 1
ATOM 928 N N . ARG A 1 118 ? -12.349 9.536 -2.759 1.00 54.69 118 ARG A N 1
ATOM 929 C CA . ARG A 1 118 ? -13.065 8.523 -1.949 1.00 54.69 118 ARG A CA 1
ATOM 930 C C . ARG A 1 118 ? -13.263 7.181 -2.670 1.00 54.69 118 ARG A C 1
ATOM 932 O O . ARG A 1 118 ? -13.927 6.290 -2.142 1.00 54.69 118 ARG A O 1
ATOM 939 N N . VAL A 1 119 ? -12.733 7.033 -3.882 1.00 52.84 119 VAL A N 1
ATOM 940 C CA . VAL A 1 119 ? -13.005 5.887 -4.753 1.00 52.84 119 VAL A CA 1
ATOM 941 C C . VAL A 1 119 ? -11.894 4.859 -4.572 1.00 52.84 119 VAL A C 1
ATOM 943 O O . VAL A 1 119 ? -10.798 5.014 -5.099 1.00 52.84 119 VAL A O 1
ATOM 946 N N . SER A 1 120 ? -12.182 3.815 -3.796 1.00 59.72 120 SER A N 1
ATOM 947 C CA . SER A 1 120 ? -11.377 2.590 -3.811 1.00 59.72 120 SER A CA 1
ATOM 948 C C . SER A 1 120 ? -11.379 2.031 -5.244 1.00 59.72 120 SER A C 1
ATOM 950 O O . SER A 1 120 ? -12.463 1.989 -5.842 1.00 59.72 120 SER A O 1
ATOM 952 N N . PRO A 1 121 ? -10.229 1.632 -5.825 1.00 77.12 121 PRO A N 1
ATOM 953 C CA . PRO A 1 121 ? -8.908 1.441 -5.202 1.00 77.12 121 PRO A CA 1
ATOM 954 C C . PRO A 1 121 ? -7.858 2.546 -5.453 1.00 77.12 121 PRO A C 1
ATOM 956 O O . PRO A 1 121 ? -7.842 3.192 -6.505 1.00 77.12 121 PRO A O 1
ATOM 959 N N . THR A 1 122 ? -6.895 2.664 -4.527 1.00 83.06 122 THR A N 1
ATOM 960 C CA . THR A 1 122 ? -5.641 3.421 -4.702 1.00 83.06 122 THR A CA 1
ATOM 961 C C . THR A 1 122 ? -4.706 2.636 -5.616 1.00 83.06 122 THR A C 1
ATOM 963 O O . THR A 1 122 ? -4.334 1.504 -5.306 1.00 83.06 122 THR A O 1
ATOM 966 N N . HIS A 1 123 ? -4.331 3.218 -6.750 1.00 83.25 123 HIS A N 1
ATOM 967 C CA . HIS A 1 123 ? -3.401 2.602 -7.693 1.00 83.25 123 HIS A CA 1
ATOM 968 C C . HIS A 1 123 ? -2.007 3.149 -7.412 1.00 83.25 123 HIS A C 1
ATOM 970 O O . HIS A 1 123 ? -1.861 4.356 -7.327 1.00 83.25 123 HIS A O 1
ATOM 976 N N . ILE A 1 124 ? -1.026 2.266 -7.242 1.00 84.94 124 ILE A N 1
ATOM 977 C CA . ILE A 1 124 ? 0.375 2.607 -6.991 1.00 84.94 124 ILE A CA 1
ATOM 978 C C . ILE A 1 124 ? 1.181 2.091 -8.176 1.00 84.94 124 ILE A C 1
ATOM 980 O O . ILE A 1 124 ? 1.300 0.883 -8.388 1.00 84.94 124 ILE A O 1
ATOM 984 N N . GLU A 1 125 ? 1.722 2.987 -8.988 1.00 77.50 125 GLU A N 1
ATOM 985 C CA . GLU A 1 125 ? 2.425 2.603 -10.216 1.00 77.50 125 GLU A CA 1
ATOM 986 C C . GLU A 1 125 ? 3.888 2.197 -9.974 1.00 77.50 125 GLU A C 1
ATOM 988 O O . GLU A 1 125 ? 4.574 2.756 -9.117 1.00 77.50 125 GLU A O 1
ATOM 993 N N . TYR A 1 126 ? 4.431 1.269 -10.773 1.00 67.25 126 TYR A N 1
ATOM 994 C CA . TYR A 1 126 ? 5.845 0.886 -10.642 1.00 67.25 126 TYR A CA 1
ATOM 995 C C . TYR A 1 126 ? 6.834 1.954 -11.148 1.00 67.25 126 TYR A C 1
ATOM 997 O O . TYR A 1 126 ? 7.990 1.936 -10.730 1.00 67.25 126 TYR A O 1
ATOM 1005 N N . PHE A 1 127 ? 6.409 2.879 -12.018 1.00 63.09 127 PHE A N 1
ATOM 1006 C CA . PHE A 1 127 ? 7.319 3.760 -12.772 1.00 63.09 127 PHE A CA 1
ATOM 1007 C C . PHE A 1 127 ? 7.021 5.259 -12.660 1.00 63.09 127 PHE A C 1
ATOM 1009 O O . PHE A 1 127 ? 7.544 6.036 -13.461 1.00 63.09 127 PHE A O 1
ATOM 1016 N N . TYR A 1 128 ? 6.210 5.690 -11.691 1.00 59.44 128 TYR A N 1
ATOM 1017 C CA . TYR A 1 128 ? 5.889 7.110 -11.562 1.00 59.44 128 TYR A CA 1
ATOM 1018 C C . TYR A 1 128 ? 7.156 7.946 -11.329 1.00 59.44 128 TYR A C 1
ATOM 1020 O O . TYR A 1 128 ? 7.983 7.652 -10.458 1.00 59.44 128 TYR A O 1
ATOM 1028 N N . SER A 1 129 ? 7.332 8.982 -12.144 1.00 51.72 129 SER A N 1
ATOM 1029 C CA . SER A 1 129 ? 8.569 9.743 -12.235 1.00 51.72 129 SER A CA 1
ATOM 1030 C C . SER A 1 129 ? 8.615 10.904 -11.246 1.00 51.72 129 SER A C 1
ATOM 1032 O O . SER A 1 129 ? 8.860 12.009 -11.692 1.00 51.72 129 SER A O 1
ATOM 1034 N N . ASP A 1 130 ? 8.416 10.702 -9.938 1.00 51.19 130 ASP A N 1
ATOM 1035 C CA . ASP A 1 130 ? 8.538 11.806 -8.967 1.00 51.19 130 ASP A CA 1
ATOM 1036 C C . ASP A 1 130 ? 9.043 11.382 -7.570 1.00 51.19 130 ASP A C 1
ATOM 1038 O O . ASP A 1 130 ? 8.687 10.332 -7.030 1.00 51.19 130 ASP A O 1
ATOM 1042 N N . LEU A 1 131 ? 9.892 12.258 -7.004 1.00 50.47 131 LEU A N 1
ATOM 1043 C CA . LEU A 1 131 ? 10.558 12.230 -5.684 1.00 50.47 131 LEU A CA 1
ATOM 1044 C C . LEU A 1 131 ? 11.605 11.114 -5.462 1.00 50.47 131 LEU A C 1
ATOM 1046 O O . LEU A 1 131 ? 11.491 10.280 -4.565 1.00 50.47 131 LEU A O 1
ATOM 1050 N N . LYS A 1 132 ? 12.707 11.142 -6.225 1.00 49.88 132 LYS A N 1
ATOM 1051 C CA . LYS A 1 132 ? 13.847 10.203 -6.084 1.00 49.88 132 LYS A C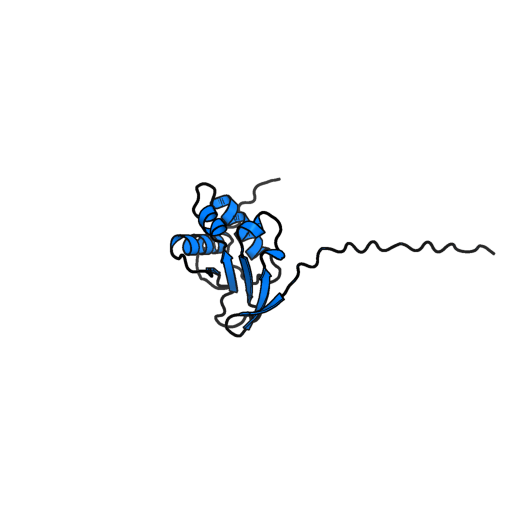A 1
ATOM 1052 C C . LYS A 1 132 ? 14.782 10.447 -4.883 1.00 49.88 132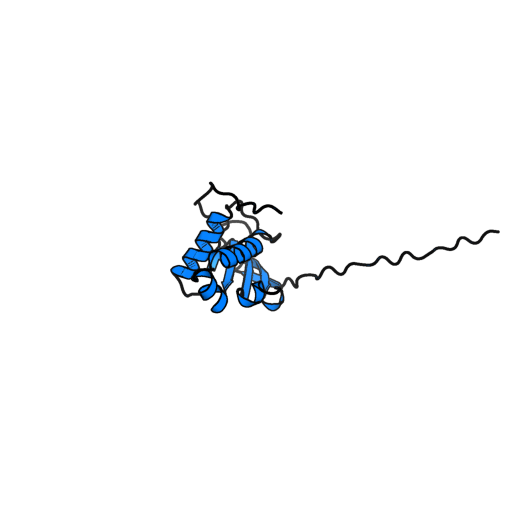 LYS A C 1
ATOM 1054 O O . LYS A 1 132 ? 15.826 9.811 -4.806 1.00 49.88 132 LYS A O 1
ATOM 1059 N N . SER A 1 133 ? 14.478 11.366 -3.969 1.00 49.81 133 SER A N 1
ATOM 1060 C CA . SER A 1 133 ? 15.505 11.915 -3.067 1.00 49.81 133 SER A CA 1
ATOM 1061 C C . SER A 1 133 ? 15.247 11.760 -1.567 1.00 49.81 133 SER A C 1
ATOM 1063 O O . SER A 1 133 ? 15.730 12.597 -0.808 1.00 49.81 133 SER A O 1
ATOM 1065 N N . TRP A 1 134 ? 14.519 10.733 -1.110 1.00 48.94 134 TRP A N 1
ATOM 1066 C CA . TRP A 1 134 ? 14.411 10.468 0.331 1.00 48.94 134 TRP A CA 1
ATOM 1067 C C . TRP A 1 134 ? 14.221 8.981 0.660 1.00 48.94 134 TRP A C 1
ATOM 1069 O O . TRP A 1 134 ? 13.319 8.326 0.138 1.00 48.94 134 TRP A O 1
ATOM 1079 N N . GLU A 1 135 ? 15.082 8.455 1.529 1.00 55.03 135 GLU A N 1
ATOM 1080 C CA . GLU A 1 135 ? 15.006 7.091 2.063 1.00 55.03 135 GLU A CA 1
ATOM 1081 C C . GLU A 1 135 ? 14.139 7.067 3.332 1.00 55.03 135 GLU A C 1
ATOM 1083 O O . GLU A 1 135 ? 13.965 8.090 3.996 1.00 55.03 135 GLU A O 1
ATOM 1088 N N . LYS A 1 136 ? 13.574 5.899 3.670 1.00 52.19 136 LYS A N 1
ATOM 1089 C CA . LYS A 1 136 ? 12.791 5.703 4.899 1.00 52.19 136 LYS A CA 1
ATOM 1090 C C . LYS A 1 136 ? 13.585 6.220 6.115 1.00 52.19 136 LYS A C 1
ATOM 1092 O O . LYS A 1 136 ? 14.752 5.847 6.258 1.00 52.19 136 LYS A O 1
ATOM 1097 N N . PRO A 1 137 ? 12.993 7.018 7.022 1.00 50.97 137 PRO A N 1
ATOM 1098 C CA . PRO A 1 137 ? 13.672 7.406 8.251 1.00 50.97 137 PRO A CA 1
ATOM 1099 C C . PRO A 1 137 ? 13.982 6.150 9.076 1.00 50.97 137 PRO A C 1
ATOM 1101 O O . PRO A 1 137 ? 13.087 5.416 9.499 1.00 50.97 137 PRO A O 1
ATOM 1104 N N . VAL A 1 138 ? 15.272 5.876 9.275 1.00 50.34 138 VAL A N 1
ATOM 1105 C CA . VAL A 1 138 ? 15.735 4.792 10.144 1.00 50.34 138 VAL A CA 1
ATOM 1106 C C . VAL A 1 138 ? 15.529 5.245 11.585 1.00 50.34 138 VAL A C 1
ATOM 1108 O O . VAL A 1 138 ? 16.383 5.917 12.163 1.00 50.34 138 VAL A O 1
ATOM 1111 N N . TYR A 1 139 ? 14.385 4.905 12.175 1.00 43.25 139 TYR A N 1
ATOM 1112 C CA . TYR A 1 139 ? 14.212 5.045 13.617 1.00 43.25 139 TYR A CA 1
ATOM 1113 C C . TYR A 1 139 ? 15.019 3.938 14.303 1.00 43.25 139 TYR A C 1
ATOM 1115 O O . TYR A 1 139 ? 14.779 2.746 14.103 1.00 43.25 139 TYR A O 1
ATOM 1123 N N . GLY A 1 140 ? 16.067 4.358 15.015 1.00 39.19 140 GLY A N 1
ATOM 1124 C CA . GLY A 1 140 ? 17.011 3.486 15.707 1.00 39.19 140 GLY A CA 1
ATOM 1125 C C . GLY A 1 140 ? 16.342 2.603 16.762 1.00 39.19 140 GLY A C 1
ATOM 1126 O O . GLY A 1 140 ? 15.341 2.987 17.359 1.00 39.19 140 GLY A O 1
ATOM 1127 N N . ARG A 1 141 ? 16.936 1.417 16.932 1.00 35.44 141 ARG A N 1
ATOM 1128 C CA . ARG A 1 141 ? 16.613 0.375 17.918 1.00 35.44 141 ARG A CA 1
ATOM 1129 C C . ARG A 1 141 ? 16.541 0.879 19.355 1.00 35.44 141 ARG A C 1
ATOM 1131 O O . ARG A 1 141 ? 17.361 1.762 19.693 1.00 35.44 141 ARG A O 1
#

pLDDT: mean 73.07, std 17.44, range [35.44, 92.44]

Foldseek 3Di:
DDDDDDDPPPPPPPPPPPQPWDWDDAPNAIWTKHALVSDDPPVSVFWGMKIAGPPPDPDGQGMKTFTDPVNLVCCVDPNNVVSLLVVLCVQCVDPSQDAPDASVLQSVQVSCCSVPHPDDIRGHHRDDPDDPPDHDPPPDD

Radius of gyration: 19.71 Å; chains: 1; bounding box: 42×70×40 Å

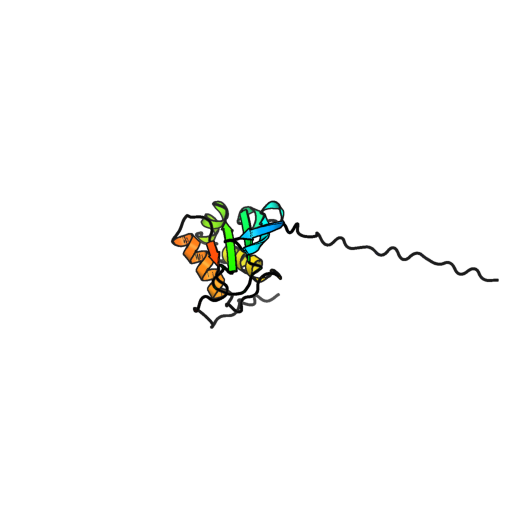=== Feature glossary ===
The record interleaves many kinds of information about one protein. Here is each kind framed as the question it answers.

Q: Are the domains correctly placed relative to each other?
A: Predicted aligned error is AlphaFold's pairwise confidence. Unlike pLDDT (per-residue), PAE is per-residue-pair and captures whether two parts of the structure are correctly placed relative to each other. Units are ångströms of expected positional error.

Q: Which residues are in helices, strands, or loops?
A: Eight-state secondary structure (DSSP): H is the canonical α-helix, G the tighter 3₁₀-helix, I the wider π-helix; E/B are β-structure, T and S are turns and bends, and '-' is everything else. DSSP derives these from the pattern of main-chain N–H···O=C hydrogen bonds, not from the sequence.

Q: What if only a Cα trace is available?
A: P-SEA three-state annotation labels each residue as helix, strand, or coil based purely on the geometry of the Cα trace. It serves as a fallback when the full backbone (and thus DSSP) is unavailable.

Q: What are the backbone torsion angles?
A: φ (phi) and ψ (psi) are the two rotatable backbone dihedrals per residue: φ is the C(i-1)–N–Cα–C torsion, ψ is the N–Cα–C–N(i+1) torsion, both in degrees on (−180°, 180°]. α-helical residues cluster near (−60°, −45°); β-strand residues near (−120°, +130°). A Ramachandran plot is simply a scatter of (φ, ψ) for every residue.

Q: What known structures does this most resemble?
A: Structural nearest neighbors (via Foldseek easy-search vs the PDB). Reported per hit: target PDB id, E-value, and alignment TM-score. A TM-score above ~0.5 is the conventional threshold for 'same fold'.

Q: What family and function is it annotated with?
A: Database cross-references. InterPro integrates a dozen domain/family signature databases into unified entries with residue-range hits. GO terms attach function/process/location labels with evidence codes. CATH codes position the fold in a four-level structural taxonomy. Organism is the NCBI-taxonomy species name.

Q: Which residues are buried vs exposed?
A: Solvent accessibility: the surface area of each residue that a 1.4 Å water probe can touch, in Å². When only backbone atoms are present the absolute values are lower than full-atom SASA (side chains contribute most of the area) and are flagged as backbone-only.

Q: What do the diagnostic plots show?
A: Three diagnostic plots accompany the record. The Cα contact map visualizes the tertiary structure as a 2D adjacency matrix (8 Å cutoff, sequence-local contacts suppressed). The Ramachandran plot shows the distribution of backbone (φ, ψ) torsions, with points in the α and β basins reflecting secondary structure content. The PAE plot shows AlphaFold's inter-residue confidence as a color matrix.

Q: What is the amino-acid chain?
A: The amino-acid sequence is the protein's primary structure: the linear order of residues from the N-terminus to the C-terminus, written in one-letter code. Everything else here — the 3D coordinates, the secondary structure, the domain annotations — is ultimately a consequence of this string.

Q: What do the rendered images show?
A: The six renders are orthographic views along the three Cartesian axes in both directions. Representation (cartoon, sticks, or surface) and color scheme (sequence-rainbow or by-chain) vary across proteins so the training set covers all the common visualization conventions.

Q: Where is each backbone atom in 3D?
A: The mmCIF table is the protein's shape written out atom by atom. For each backbone N, Cα, C, and carbonyl O, it records an (x, y, z) coordinate triple in Å plus the residue type, chain letter, and residue number.

Q: How mobile is each atom in the crystal?
A: For experimental (PDB) structures, the B-factor (temperature factor) quantifies the positional spread of each atom in the crystal — a combination of thermal vibration and static disorder — in units of Å². High B-factors mark flexible loops or poorly resolved regions; low B-factors mark the rigid, well-ordered core.

Q: How big and how compact is the whole molecule?
A: Three whole-structure scalars: the radius of gyration (RMS distance of Cα from centroid, in Å), the count of Cα–Cα contacts (pairs closer than 8 Å and separated by more than four residues in sequence — i.e. tertiary, not local, contacts), and the bounding-box dimensions. Together they distinguish compact globular folds from extended fibres or disordered chains.

Q: What does the local fold look like, residue by residue?
A: A 3Di character summarizes, for each residue, the relative orientation of the Cα frame of its nearest spatial neighbor. Because it encodes fold topology rather than chemistry, 3Di alignments detect remote structural similarity that sequence alignment misses.

Q: How confident is the AlphaFold model at each residue?
A: For AlphaFold models, the B-factor field carries pLDDT — the model's own estimate of local accuracy on a 0–100 scale. Regions with pLDDT<50 should be treated as essentially unmodeled; they often correspond to intrinsically disordered segments.